Protein AF-A0A0F8ZCL3-F1 (afdb_monomer_lite)

Structure (mmCIF, N/CA/C/O backbone):
data_AF-A0A0F8ZCL3-F1
#
_entry.id   AF-A0A0F8ZCL3-F1
#
loop_
_atom_site.group_PDB
_atom_site.id
_atom_site.type_symbol
_atom_site.label_atom_id
_atom_site.label_alt_id
_atom_site.label_comp_id
_atom_site.label_asym_id
_atom_site.label_entity_id
_atom_site.label_seq_id
_atom_site.pdbx_PDB_ins_code
_atom_site.Cartn_x
_atom_site.Cartn_y
_atom_site.Cartn_z
_atom_site.occupancy
_atom_site.B_iso_or_equiv
_atom_site.auth_seq_id
_atom_site.auth_comp_id
_atom_site.auth_asym_id
_atom_site.auth_atom_id
_atom_site.pdbx_PDB_model_num
ATOM 1 N N . ARG A 1 1 ? 18.061 -8.977 -15.498 1.00 52.09 1 ARG A N 1
ATOM 2 C CA . ARG A 1 1 ? 16.759 -8.876 -16.203 1.00 52.09 1 ARG A CA 1
ATOM 3 C C . ARG A 1 1 ? 15.763 -9.755 -15.441 1.00 52.09 1 ARG A C 1
ATOM 5 O O . ARG A 1 1 ? 15.523 -10.868 -15.862 1.00 52.09 1 ARG A O 1
ATOM 12 N N . TRP A 1 2 ? 15.326 -9.289 -14.267 1.00 62.19 2 TRP A N 1
ATOM 13 C CA . TRP A 1 2 ? 14.546 -10.057 -13.274 1.00 62.19 2 TRP A CA 1
ATOM 14 C C . TRP A 1 2 ? 13.272 -9.313 -12.821 1.00 62.19 2 TRP A C 1
ATOM 16 O O . TRP A 1 2 ? 12.626 -9.665 -11.837 1.00 62.19 2 TRP A O 1
ATOM 26 N N . LEU A 1 3 ? 12.965 -8.194 -13.487 1.00 71.69 3 LEU A N 1
ATOM 27 C CA . LEU A 1 3 ? 11.933 -7.252 -13.063 1.00 71.69 3 LEU A CA 1
ATOM 28 C C . LEU A 1 3 ? 10.510 -7.824 -13.224 1.00 71.69 3 LEU A C 1
ATOM 30 O O . LEU A 1 3 ? 9.736 -7.692 -12.277 1.00 71.69 3 LEU A O 1
ATOM 34 N N . PRO A 1 4 ? 10.158 -8.503 -14.339 1.00 77.81 4 PRO A N 1
ATOM 35 C CA . PRO A 1 4 ? 8.855 -9.157 -14.464 1.00 77.81 4 PRO A CA 1
ATOM 36 C C . PRO A 1 4 ? 8.613 -10.229 -13.394 1.00 77.81 4 PRO A C 1
ATOM 38 O O . PRO A 1 4 ? 7.521 -10.304 -12.841 1.00 77.81 4 PRO A O 1
ATOM 41 N N . GLU A 1 5 ? 9.626 -11.030 -13.060 1.00 77.56 5 GLU A N 1
ATOM 42 C CA . GLU A 1 5 ? 9.518 -12.104 -12.070 1.00 77.56 5 GLU A CA 1
ATOM 43 C C . GLU A 1 5 ? 9.191 -11.552 -10.678 1.00 77.56 5 GLU A C 1
ATOM 45 O O . GLU A 1 5 ? 8.296 -12.057 -10.000 1.00 77.56 5 GLU A O 1
ATOM 50 N N . ILE A 1 6 ? 9.853 -10.464 -10.277 1.00 79.62 6 ILE A N 1
ATOM 51 C CA . ILE A 1 6 ? 9.552 -9.779 -9.011 1.00 79.62 6 ILE A CA 1
ATOM 52 C C . ILE A 1 6 ? 8.168 -9.161 -9.030 1.00 79.62 6 ILE A C 1
ATOM 54 O O . ILE A 1 6 ? 7.477 -9.208 -8.018 1.00 79.62 6 ILE A O 1
ATOM 58 N N . MET A 1 7 ? 7.759 -8.571 -10.153 1.00 84.44 7 MET A N 1
ATOM 59 C CA . MET A 1 7 ? 6.436 -7.965 -10.253 1.00 84.44 7 MET A CA 1
ATOM 60 C C . MET A 1 7 ? 5.319 -8.993 -10.086 1.00 84.44 7 MET A C 1
ATOM 62 O O . MET A 1 7 ? 4.282 -8.659 -9.525 1.00 84.44 7 MET A O 1
ATOM 66 N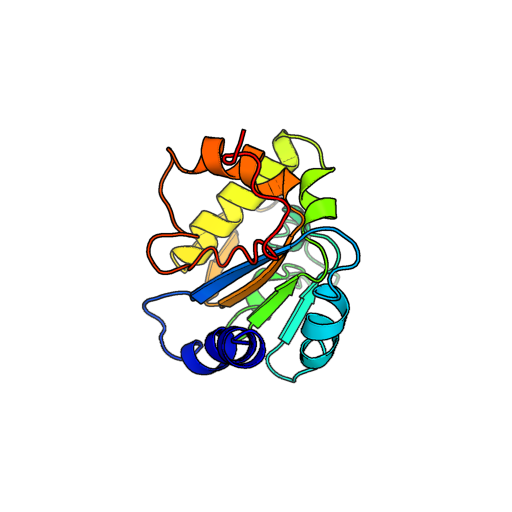 N . LEU A 1 8 ? 5.531 -10.234 -10.529 1.00 85.00 8 LEU A N 1
ATOM 67 C CA . LEU A 1 8 ? 4.546 -11.309 -10.414 1.00 85.00 8 LEU A CA 1
ATOM 68 C C . LEU A 1 8 ? 4.500 -11.942 -9.020 1.00 85.00 8 LEU A C 1
ATOM 70 O O . LEU A 1 8 ? 3.437 -12.393 -8.594 1.00 85.00 8 LEU A O 1
ATOM 74 N N . TYR A 1 9 ? 5.618 -11.972 -8.295 1.00 86.06 9 TYR A N 1
ATOM 75 C CA . TYR A 1 9 ? 5.704 -12.696 -7.026 1.00 86.06 9 TYR A CA 1
ATOM 76 C C . TYR A 1 9 ? 4.673 -12.237 -5.971 1.00 86.06 9 TYR A C 1
ATOM 78 O O . TYR A 1 9 ? 3.995 -13.111 -5.432 1.00 86.06 9 TYR A O 1
ATOM 86 N N . PRO A 1 10 ? 4.447 -10.926 -5.716 1.00 88.50 10 PRO A N 1
ATOM 87 C CA . PRO A 1 10 ? 3.387 -10.451 -4.826 1.00 88.50 10 PRO A CA 1
ATOM 88 C C . PRO A 1 10 ? 2.000 -10.978 -5.160 1.00 88.50 10 PRO A C 1
ATOM 90 O O . PRO A 1 10 ? 1.189 -11.112 -4.256 1.00 88.50 10 PRO A O 1
ATOM 93 N N . PHE A 1 11 ? 1.704 -11.259 -6.429 1.00 89.69 11 PHE A N 1
ATOM 94 C CA . PHE A 1 11 ? 0.406 -11.798 -6.826 1.00 89.69 11 PHE A CA 1
ATOM 95 C C . PHE A 1 11 ? 0.322 -13.297 -6.547 1.00 89.69 11 PHE A C 1
ATOM 97 O O . PHE A 1 11 ? -0.695 -13.772 -6.053 1.00 89.69 11 PHE A O 1
ATOM 104 N N . VAL A 1 12 ? 1.404 -14.032 -6.814 1.00 88.44 12 VAL A N 1
ATOM 105 C CA . VAL A 1 12 ? 1.479 -15.481 -6.572 1.00 88.44 12 VAL A CA 1
ATOM 106 C C . VAL A 1 12 ? 1.417 -15.802 -5.078 1.00 88.44 12 VAL A C 1
ATOM 108 O O . VAL A 1 12 ? 0.774 -16.771 -4.681 1.00 88.44 12 VAL A O 1
ATOM 111 N N . SER A 1 13 ? 2.053 -14.988 -4.235 1.00 86.56 13 SER A N 1
ATOM 112 C CA . SER A 1 13 ? 2.124 -15.229 -2.793 1.00 86.56 13 SER A CA 1
ATOM 113 C C . SER A 1 13 ? 0.930 -14.686 -1.997 1.00 86.56 13 SER A C 1
ATOM 115 O O . SER A 1 13 ? 0.946 -14.771 -0.771 1.00 86.56 13 SER A O 1
ATOM 117 N N . LEU A 1 14 ? -0.120 -14.146 -2.636 1.00 86.25 14 LEU A N 1
ATOM 118 C CA . LEU A 1 14 ? -1.302 -13.624 -1.922 1.00 86.25 14 LEU A CA 1
ATOM 119 C C . LEU A 1 14 ? -1.977 -14.672 -1.032 1.00 86.25 14 LEU A C 1
ATOM 121 O O . LEU A 1 14 ? -2.448 -14.356 0.062 1.00 86.25 14 LEU A O 1
ATOM 125 N N . ASP A 1 15 ? -1.991 -15.928 -1.475 1.00 80.62 15 ASP A N 1
ATOM 126 C CA . ASP A 1 15 ? -2.600 -17.027 -0.726 1.00 80.62 15 ASP A CA 1
ATOM 127 C C . ASP A 1 15 ? -1.715 -17.532 0.425 1.00 80.62 15 ASP A C 1
ATOM 129 O O . ASP A 1 15 ? -2.164 -18.304 1.278 1.00 80.62 15 ASP A O 1
ATOM 133 N N . TRP A 1 16 ? -0.461 -17.079 0.508 1.00 80.56 16 TRP A N 1
ATOM 134 C CA . TRP A 1 16 ? 0.491 -17.474 1.544 1.00 80.56 16 TRP A CA 1
ATOM 135 C C . TRP A 1 16 ? 0.316 -16.591 2.781 1.00 80.56 16 TRP A C 1
ATOM 137 O O . TRP A 1 16 ? 1.185 -15.810 3.158 1.00 80.56 16 TRP A O 1
ATOM 147 N N . LYS A 1 17 ? -0.834 -16.745 3.448 1.00 64.00 17 LYS A N 1
ATOM 148 C CA . LYS A 1 17 ? -1.320 -15.898 4.560 1.00 64.00 17 LYS A CA 1
ATOM 149 C C . LYS A 1 17 ? -0.358 -15.703 5.742 1.00 64.00 17 LYS A C 1
ATOM 151 O O . LYS A 1 17 ? -0.611 -14.848 6.585 1.00 64.00 17 LYS A O 1
ATOM 156 N N . ASN A 1 18 ? 0.715 -16.485 5.826 1.00 63.12 18 ASN A N 1
ATOM 157 C CA . ASN A 1 18 ? 1.682 -16.421 6.919 1.00 63.12 18 ASN A CA 1
ATOM 158 C C . ASN A 1 18 ? 2.839 -15.445 6.655 1.00 63.12 18 ASN A C 1
ATOM 160 O O . ASN A 1 18 ? 3.564 -15.124 7.594 1.00 63.12 18 ASN A O 1
ATOM 164 N N . ILE A 1 19 ? 3.044 -14.998 5.407 1.00 69.62 19 ILE A N 1
ATOM 165 C CA . ILE A 1 19 ? 4.187 -14.157 5.033 1.00 69.62 19 ILE A CA 1
ATOM 166 C C . ILE A 1 19 ? 3.753 -13.107 3.994 1.00 69.62 19 ILE A C 1
ATOM 168 O O . ILE A 1 19 ? 3.711 -13.410 2.799 1.00 69.62 19 ILE A O 1
ATOM 172 N N . PRO A 1 20 ? 3.458 -11.861 4.415 1.00 75.88 20 PRO A N 1
ATOM 173 C CA . PRO A 1 20 ? 3.227 -10.768 3.482 1.00 75.88 20 PRO A CA 1
ATOM 174 C C . PRO A 1 20 ? 4.480 -10.537 2.641 1.00 75.88 20 PRO A C 1
ATOM 176 O O . PRO A 1 20 ? 5.588 -10.403 3.162 1.00 75.88 20 PRO A O 1
ATOM 179 N N . THR A 1 21 ? 4.306 -10.472 1.328 1.00 82.12 21 THR A N 1
ATOM 180 C CA . THR A 1 21 ? 5.392 -10.202 0.391 1.00 82.12 21 THR A CA 1
ATOM 181 C C . THR A 1 21 ? 5.377 -8.738 -0.004 1.00 82.12 21 THR A C 1
ATOM 183 O O . THR A 1 21 ? 4.532 -8.294 -0.785 1.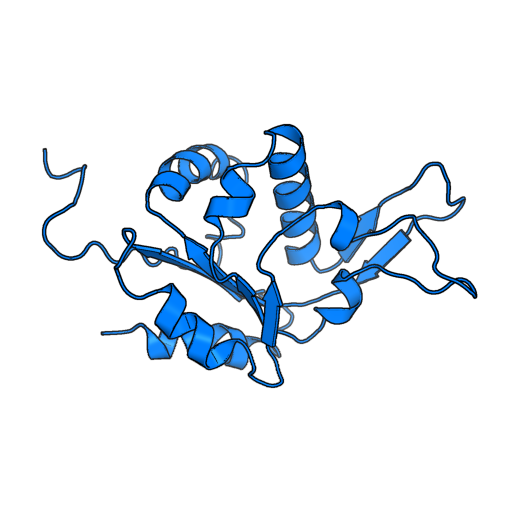00 82.12 21 THR A O 1
ATOM 186 N N . TRP A 1 22 ? 6.291 -7.969 0.574 1.00 83.44 22 TRP A N 1
ATOM 187 C CA . TRP A 1 22 ? 6.383 -6.532 0.356 1.00 83.44 22 TRP A CA 1
ATOM 188 C C . TRP A 1 22 ? 7.707 -6.210 -0.333 1.00 83.44 22 TRP A C 1
ATOM 190 O O . TRP A 1 22 ? 8.771 -6.352 0.268 1.00 83.44 22 TRP A O 1
ATOM 200 N N . TYR A 1 23 ? 7.637 -5.784 -1.594 1.00 79.25 23 TYR A N 1
ATOM 201 C CA . TYR A 1 23 ? 8.798 -5.437 -2.409 1.00 79.25 23 TYR A CA 1
ATOM 202 C C . TYR A 1 23 ? 8.859 -3.955 -2.732 1.00 79.25 23 TYR A C 1
ATOM 204 O O . TYR A 1 23 ? 7.847 -3.280 -2.931 1.00 79.25 23 TYR A O 1
ATOM 212 N N . ARG A 1 24 ? 10.091 -3.472 -2.865 1.00 79.19 24 ARG A N 1
ATOM 213 C CA . ARG A 1 24 ? 10.390 -2.119 -3.308 1.00 79.19 24 ARG A CA 1
ATOM 214 C C . ARG A 1 24 ? 11.431 -2.169 -4.417 1.00 79.19 24 ARG A C 1
ATOM 216 O O . ARG A 1 24 ? 12.512 -2.720 -4.236 1.00 79.19 24 ARG A O 1
ATOM 223 N N . ILE A 1 25 ? 11.091 -1.582 -5.554 1.00 79.25 25 ILE A N 1
ATOM 224 C CA . ILE A 1 25 ? 11.974 -1.405 -6.701 1.00 79.25 25 ILE A CA 1
ATOM 225 C C . ILE A 1 25 ? 12.632 -0.040 -6.546 1.00 79.25 25 ILE A C 1
ATOM 227 O O . ILE A 1 25 ? 11.987 0.998 -6.729 1.00 79.25 25 ILE A O 1
ATOM 231 N N . ILE A 1 26 ? 13.917 -0.044 -6.201 1.00 78.00 26 ILE A N 1
ATOM 232 C CA . ILE A 1 26 ? 14.706 1.177 -6.041 1.00 78.00 26 ILE A CA 1
ATOM 233 C C . ILE A 1 26 ? 15.561 1.360 -7.284 1.00 78.00 26 ILE A C 1
ATOM 235 O O . ILE A 1 26 ? 16.386 0.509 -7.617 1.00 78.00 26 ILE A O 1
ATOM 239 N N . ALA A 1 27 ? 15.355 2.482 -7.964 1.00 76.19 27 ALA A N 1
ATOM 240 C CA . ALA A 1 27 ? 16.170 2.882 -9.102 1.00 76.19 27 ALA A CA 1
ATOM 241 C C . ALA A 1 27 ? 16.133 4.410 -9.270 1.00 76.19 27 ALA A C 1
ATOM 243 O O . ALA A 1 27 ? 15.142 5.040 -8.868 1.00 76.19 27 ALA A O 1
ATOM 244 N N . PRO A 1 28 ? 17.155 5.031 -9.890 1.00 77.81 28 PRO A N 1
ATOM 245 C CA . PRO A 1 28 ? 17.154 6.463 -10.188 1.00 77.81 28 PRO A CA 1
ATOM 246 C C . PRO A 1 28 ? 15.877 6.926 -10.919 1.00 77.81 28 PRO A C 1
ATOM 248 O O . PRO A 1 28 ? 15.194 6.118 -11.569 1.00 77.81 28 PRO A O 1
ATOM 251 N N . PRO A 1 29 ? 15.487 8.209 -10.817 1.00 74.25 29 PRO A N 1
ATOM 252 C CA . PRO A 1 29 ? 14.457 8.785 -11.683 1.00 74.25 29 PRO A CA 1
ATOM 253 C C . PRO A 1 29 ? 14.751 8.506 -13.167 1.00 74.25 29 PRO A C 1
ATOM 255 O O . PRO A 1 29 ? 15.906 8.404 -13.564 1.00 74.25 29 PRO A O 1
ATOM 258 N N . GLY A 1 30 ? 13.715 8.328 -13.990 1.00 74.50 30 GLY A N 1
ATOM 259 C CA . GLY A 1 30 ? 13.884 8.033 -15.423 1.00 74.50 30 GLY A CA 1
ATOM 260 C C . GLY A 1 30 ? 14.230 6.577 -15.778 1.00 74.50 30 GLY A C 1
ATOM 261 O O . GLY A 1 30 ? 14.212 6.225 -16.949 1.00 74.50 30 GLY A O 1
ATOM 262 N N . SER A 1 31 ? 14.440 5.692 -14.797 1.00 78.19 31 SER A N 1
ATOM 263 C CA . SER A 1 31 ? 14.705 4.249 -15.006 1.00 78.19 31 SER A CA 1
ATOM 264 C C . SER A 1 31 ? 13.520 3.422 -15.538 1.00 78.19 31 SER A C 1
ATOM 266 O O . SER A 1 31 ? 13.633 2.210 -15.705 1.00 78.19 31 SER A O 1
ATOM 268 N N . GLY A 1 32 ? 12.356 4.036 -15.766 1.00 79.19 32 GLY A N 1
ATOM 269 C CA . GLY A 1 32 ? 11.167 3.344 -16.277 1.00 79.19 32 GLY A CA 1
ATOM 270 C C . GLY A 1 32 ? 10.443 2.448 -15.262 1.00 79.19 32 GLY A C 1
ATOM 271 O O . GLY A 1 32 ? 9.510 1.749 -15.648 1.00 79.19 32 GLY A O 1
ATOM 272 N N . LYS A 1 33 ? 10.810 2.468 -13.972 1.00 80.88 33 LYS A N 1
ATOM 273 C CA . LYS A 1 33 ? 10.139 1.687 -12.910 1.00 80.88 33 LYS A CA 1
ATOM 274 C C . LYS A 1 33 ? 8.625 1.931 -12.841 1.00 80.88 33 LYS A C 1
ATOM 276 O O . LYS A 1 33 ? 7.851 0.980 -12.794 1.00 80.88 33 LYS A O 1
ATOM 281 N N . THR A 1 34 ? 8.203 3.190 -12.947 1.00 81.75 34 THR A N 1
ATOM 282 C CA . THR A 1 34 ? 6.787 3.581 -12.963 1.00 81.75 34 THR A CA 1
ATOM 283 C C . THR A 1 34 ? 6.069 3.026 -14.190 1.00 81.75 34 THR A C 1
ATOM 285 O O . THR A 1 34 ? 4.966 2.515 -14.056 1.00 81.75 34 THR A O 1
ATOM 288 N N . ALA A 1 35 ? 6.724 3.033 -15.358 1.00 84.06 35 ALA A N 1
ATOM 289 C CA . ALA A 1 35 ? 6.171 2.469 -16.591 1.00 84.06 35 ALA A CA 1
ATOM 290 C C . ALA A 1 35 ? 5.998 0.943 -16.522 1.00 84.06 35 ALA A C 1
ATOM 292 O O . ALA A 1 35 ? 5.116 0.394 -17.171 1.00 84.06 35 ALA A O 1
ATOM 293 N N . HIS A 1 36 ? 6.822 0.247 -15.734 1.00 83.88 36 HIS A N 1
ATOM 294 C CA . HIS A 1 36 ? 6.632 -1.180 -15.486 1.00 83.88 36 HIS A CA 1
ATOM 295 C C . HIS A 1 36 ? 5.478 -1.412 -14.511 1.00 83.88 36 HIS A C 1
ATOM 297 O O . HIS A 1 36 ? 4.579 -2.189 -14.813 1.00 83.88 36 HIS A O 1
ATOM 303 N N . LEU A 1 37 ? 5.445 -0.709 -13.374 1.00 86.38 37 LEU A N 1
ATOM 304 C CA . LEU A 1 37 ? 4.350 -0.860 -12.411 1.00 86.38 37 LEU A CA 1
ATOM 305 C C . LEU A 1 37 ? 2.989 -0.449 -12.984 1.00 86.38 37 LEU A C 1
ATOM 307 O O . LEU A 1 37 ? 1.988 -1.079 -12.656 1.00 86.38 37 LEU A O 1
ATOM 311 N N . SER A 1 38 ? 2.936 0.521 -13.900 1.00 87.62 38 SER A N 1
ATOM 312 C CA . SER A 1 38 ? 1.689 0.884 -14.580 1.00 87.62 38 SER A CA 1
ATOM 313 C C . SER A 1 38 ? 1.100 -0.263 -15.405 1.00 87.62 38 SER A C 1
ATOM 315 O O . SER A 1 38 ? -0.109 -0.304 -15.585 1.00 87.62 38 SER A O 1
ATOM 317 N N . LEU A 1 39 ? 1.909 -1.233 -15.858 1.00 88.12 39 LEU A N 1
ATOM 318 C CA . LEU A 1 39 ? 1.404 -2.412 -16.581 1.00 88.12 39 LEU A CA 1
ATOM 319 C C . LEU A 1 39 ? 0.549 -3.327 -15.699 1.00 88.12 39 LEU A C 1
ATOM 321 O O . LEU A 1 39 ? -0.277 -4.074 -16.214 1.00 88.12 39 LEU A O 1
ATOM 325 N N . ILE A 1 40 ? 0.767 -3.290 -14.384 1.00 89.00 40 ILE A N 1
ATOM 326 C CA . ILE A 1 40 ? 0.049 -4.116 -13.407 1.00 89.00 40 ILE A CA 1
ATOM 327 C C . ILE A 1 40 ? -0.899 -3.294 -12.533 1.00 89.00 40 ILE A C 1
ATOM 329 O O . ILE A 1 40 ? -1.605 -3.874 -11.715 1.00 89.00 40 ILE A O 1
ATOM 333 N N . ALA A 1 41 ? -0.945 -1.970 -12.694 1.00 88.00 41 ALA A N 1
ATOM 334 C CA . ALA A 1 41 ? -1.758 -1.081 -11.865 1.00 88.00 41 ALA A CA 1
ATOM 335 C C . ALA A 1 41 ? -3.265 -1.381 -11.966 1.00 88.00 41 ALA A C 1
ATOM 337 O O . ALA A 1 41 ? -3.961 -1.343 -10.953 1.00 88.00 41 ALA A O 1
ATOM 338 N N . ASP A 1 42 ? -3.739 -1.753 -13.158 1.00 87.25 42 ASP A N 1
ATOM 339 C CA . ASP A 1 42 ? -5.154 -2.055 -13.430 1.00 87.25 42 ASP A CA 1
ATOM 340 C C . ASP A 1 42 ? -5.475 -3.558 -13.409 1.00 87.25 42 ASP A C 1
ATOM 342 O O . ASP A 1 42 ? -6.562 -3.991 -13.800 1.00 87.25 42 ASP A O 1
ATOM 346 N N . PHE A 1 43 ? -4.533 -4.394 -12.966 1.00 92.12 43 PHE A N 1
ATOM 347 C CA . PHE A 1 43 ? -4.792 -5.821 -12.818 1.00 92.12 43 PHE A CA 1
ATOM 348 C C . PHE A 1 43 ? -5.857 -6.062 -11.736 1.00 92.12 43 PHE A C 1
ATOM 350 O O . PHE A 1 43 ? -5.913 -5.352 -10.737 1.00 92.12 43 PHE A O 1
ATOM 357 N N . TYR A 1 44 ? -6.711 -7.078 -11.894 1.00 90.31 44 TYR A N 1
ATOM 358 C CA . TYR A 1 44 ? -7.893 -7.254 -11.030 1.00 90.31 44 TYR A CA 1
ATOM 359 C C . TYR A 1 44 ? -7.567 -7.499 -9.541 1.00 90.31 44 TYR A C 1
ATOM 361 O O . TYR A 1 44 ? -8.413 -7.267 -8.675 1.00 90.31 44 TYR A O 1
ATOM 369 N N . LEU A 1 45 ? -6.346 -7.958 -9.239 1.00 93.06 45 LEU A N 1
ATOM 370 C CA . LEU A 1 45 ? -5.830 -8.115 -7.873 1.00 93.06 45 LEU A CA 1
ATOM 371 C C . LEU A 1 45 ? -5.062 -6.893 -7.369 1.00 93.06 45 LEU A C 1
ATOM 373 O O . LEU A 1 45 ? -4.647 -6.882 -6.213 1.00 93.06 45 LEU A O 1
ATOM 377 N N . SER A 1 46 ? -4.862 -5.881 -8.202 1.00 93.00 46 SER A N 1
ATOM 378 C CA . SER A 1 46 ? -4.162 -4.664 -7.827 1.00 93.00 46 SER A CA 1
ATOM 379 C C . SER A 1 46 ? -5.089 -3.691 -7.113 1.00 93.00 46 SER A C 1
ATOM 381 O O . SER A 1 46 ? -6.291 -3.584 -7.374 1.00 93.00 46 SER A O 1
ATOM 383 N N . TYR A 1 47 ? -4.498 -2.968 -6.177 1.00 91.75 47 TYR A N 1
ATOM 384 C CA . TYR A 1 47 ? -5.056 -1.768 -5.594 1.00 91.75 47 TYR A CA 1
ATOM 385 C C . TYR A 1 47 ? -3.988 -0.688 -5.704 1.00 91.75 47 TYR A C 1
ATOM 387 O O . TYR A 1 47 ? -2.983 -0.736 -4.996 1.00 91.75 47 TYR A O 1
ATOM 395 N N . THR A 1 48 ? -4.176 0.250 -6.624 1.00 88.81 48 THR A N 1
ATOM 396 C CA . THR A 1 48 ? -3.169 1.272 -6.922 1.00 88.81 48 THR A CA 1
ATOM 397 C C . THR A 1 48 ? -3.416 2.516 -6.080 1.00 88.81 48 THR A C 1
ATOM 399 O O . THR A 1 48 ? -4.550 2.982 -5.968 1.00 88.81 48 THR A O 1
ATOM 402 N N . LEU A 1 49 ? -2.353 3.039 -5.470 1.00 82.44 49 LEU A N 1
ATOM 403 C CA . LEU A 1 49 ? -2.371 4.299 -4.734 1.00 82.44 49 LEU A CA 1
ATOM 404 C C . LEU A 1 49 ? -1.211 5.184 -5.178 1.00 82.44 49 LEU A C 1
ATOM 406 O O . LEU A 1 49 ? -0.056 4.757 -5.157 1.00 82.44 49 LEU A O 1
ATOM 410 N N . ASP A 1 50 ? -1.536 6.437 -5.485 1.00 70.00 50 ASP A N 1
ATOM 411 C CA . ASP A 1 50 ? -0.548 7.477 -5.784 1.00 70.00 50 ASP A CA 1
ATOM 412 C C . ASP A 1 50 ? -0.070 8.186 -4.510 1.00 70.00 50 ASP A C 1
ATOM 414 O O . ASP A 1 50 ? 1.099 8.538 -4.390 1.00 70.00 50 ASP A O 1
ATOM 418 N N . GLU A 1 51 ? -0.953 8.351 -3.516 1.00 68.00 51 GLU A N 1
ATOM 419 C CA . GLU A 1 51 ? -0.621 8.987 -2.241 1.00 68.00 51 GLU A CA 1
ATOM 420 C C . GLU A 1 51 ? -1.031 8.119 -1.044 1.00 68.00 51 GLU A C 1
ATOM 422 O O . GLU A 1 51 ? -2.155 7.616 -0.941 1.00 68.00 51 GLU A O 1
ATOM 427 N N . PHE A 1 52 ? -0.106 7.977 -0.092 1.00 68.88 52 PHE A N 1
ATOM 428 C CA . PHE A 1 52 ? -0.327 7.273 1.166 1.00 68.88 52 PHE A CA 1
ATOM 429 C C . PHE A 1 52 ? -0.598 8.268 2.279 1.00 68.88 52 PHE A C 1
ATOM 431 O O . PHE A 1 52 ? 0.304 8.988 2.692 1.00 68.88 52 PHE A O 1
ATOM 438 N N . THR A 1 53 ? -1.809 8.263 2.841 1.00 68.56 53 THR A N 1
ATOM 439 C CA . THR A 1 53 ? -2.064 8.982 4.096 1.00 68.56 53 THR A CA 1
ATOM 440 C C . THR A 1 53 ? -2.573 8.028 5.180 1.00 68.56 53 THR A C 1
ATOM 442 O O . THR A 1 53 ? -3.400 7.152 4.898 1.00 68.56 53 THR A O 1
ATOM 445 N N . PRO A 1 54 ? -2.152 8.190 6.452 1.00 65.88 54 PRO A N 1
ATOM 446 C CA . PRO A 1 54 ? -2.615 7.333 7.548 1.00 65.88 54 PRO A CA 1
ATOM 447 C C . PRO A 1 54 ? -4.135 7.362 7.747 1.00 65.88 54 PRO A C 1
ATOM 449 O O . PRO A 1 54 ? -4.709 6.420 8.293 1.00 65.88 54 PRO A O 1
ATOM 452 N N . LYS A 1 55 ? -4.777 8.473 7.364 1.00 67.44 55 LYS A N 1
ATOM 453 C CA . LYS A 1 55 ? -6.216 8.701 7.534 1.00 67.44 55 LYS A CA 1
ATOM 454 C C . LYS A 1 55 ? -7.048 7.962 6.486 1.00 67.44 55 LYS A C 1
ATOM 456 O O . LYS A 1 55 ? -8.182 7.610 6.790 1.00 67.44 55 LYS A O 1
ATOM 461 N N . SER A 1 56 ? -6.484 7.693 5.306 1.00 68.94 56 SER A N 1
ATOM 462 C CA . SER A 1 56 ? -7.147 6.901 4.263 1.00 68.94 56 SER A CA 1
ATOM 463 C C . SER A 1 56 ? -7.293 5.436 4.682 1.00 68.94 56 SER A C 1
ATOM 465 O O . SER A 1 56 ? -8.336 4.826 4.479 1.00 68.94 56 SER A O 1
ATOM 467 N N . PHE A 1 57 ? -6.269 4.881 5.332 1.00 71.38 57 PHE A N 1
ATOM 468 C CA . PHE A 1 57 ? -6.226 3.467 5.704 1.00 71.38 57 PHE A CA 1
ATOM 469 C C . PHE A 1 57 ? -7.205 3.070 6.798 1.00 71.38 57 PHE A C 1
ATOM 471 O O . PHE A 1 57 ? -7.898 2.067 6.656 1.00 71.38 57 PHE A O 1
ATOM 478 N N . ILE A 1 58 ? -7.231 3.828 7.894 1.00 70.81 58 ILE A N 1
ATOM 479 C CA . ILE A 1 58 ? -8.217 3.651 8.956 1.00 70.81 58 ILE A CA 1
ATOM 480 C C . ILE A 1 58 ? -8.806 5.010 9.266 1.00 70.81 58 ILE A C 1
ATOM 482 O O . ILE A 1 58 ? -8.119 5.906 9.774 1.00 70.81 58 ILE A O 1
ATOM 486 N N . SER A 1 59 ? -10.098 5.115 8.995 1.00 71.25 59 SER A N 1
ATOM 487 C CA . SER A 1 59 ? -10.873 6.321 9.180 1.00 71.25 59 SER A CA 1
ATOM 488 C C . SER A 1 59 ? -11.766 6.210 10.411 1.00 71.25 59 SER A C 1
ATOM 490 O O . SER A 1 59 ? -12.475 5.229 10.612 1.00 71.25 59 SER A O 1
ATOM 492 N N . GLY A 1 60 ? -11.756 7.259 11.232 1.00 66.00 60 GLY A N 1
ATOM 493 C CA . GLY A 1 60 ? -12.769 7.465 12.269 1.00 66.00 60 GLY A CA 1
ATOM 494 C C . GLY A 1 60 ? -14.038 8.134 11.728 1.00 66.00 60 GLY A C 1
ATOM 495 O O . GLY A 1 60 ? -14.962 8.405 12.489 1.00 66.00 60 GLY A O 1
ATOM 496 N N . PHE A 1 61 ? -14.070 8.459 10.433 1.00 71.56 61 PHE A N 1
ATOM 497 C CA . PHE A 1 61 ? -15.214 9.073 9.777 1.00 71.56 61 PHE A CA 1
ATOM 498 C C . PHE A 1 61 ? -16.163 7.993 9.257 1.00 71.56 61 PHE A C 1
ATOM 500 O O . PHE A 1 61 ? -15.750 7.070 8.551 1.00 71.56 61 PHE A O 1
ATOM 507 N N . ARG A 1 62 ? -17.446 8.131 9.593 1.00 75.12 62 ARG A N 1
ATOM 508 C CA . ARG A 1 62 ? -18.520 7.290 9.067 1.00 75.12 62 ARG A CA 1
ATOM 509 C C . ARG A 1 62 ? -19.242 8.056 7.968 1.00 75.12 62 ARG A C 1
ATOM 511 O O . ARG A 1 62 ? -19.710 9.168 8.205 1.00 75.12 62 ARG A O 1
ATOM 518 N N . GLY A 1 63 ? -19.305 7.464 6.779 1.00 72.25 63 GLY A N 1
ATOM 519 C CA . GLY A 1 63 ? -20.056 8.024 5.661 1.00 72.25 63 GLY A CA 1
ATOM 520 C C . GLY A 1 63 ? -21.567 8.043 5.934 1.00 72.25 63 GLY A C 1
ATOM 521 O O . GLY A 1 63 ? -22.029 7.505 6.949 1.00 72.25 63 GLY A O 1
ATOM 522 N N . PRO A 1 64 ? -22.363 8.633 5.027 1.00 64.25 64 PRO A N 1
ATOM 523 C CA . PRO A 1 64 ? -23.821 8.585 5.105 1.00 64.25 64 PRO A CA 1
ATOM 524 C C . PRO A 1 64 ? -24.312 7.142 5.309 1.00 64.25 64 PRO A C 1
ATOM 526 O O . PRO A 1 64 ? -23.917 6.235 4.580 1.00 64.25 64 PRO A O 1
ATOM 529 N N . GLY A 1 65 ? -25.131 6.910 6.339 1.00 71.00 65 GLY A N 1
ATOM 530 C CA . GLY A 1 65 ? -25.613 5.567 6.692 1.00 71.00 65 GLY A CA 1
ATOM 531 C C . GLY A 1 65 ? -24.653 4.715 7.534 1.00 71.00 65 GLY A C 1
ATOM 532 O O . GLY A 1 65 ? -24.896 3.524 7.694 1.00 71.00 65 GLY A O 1
ATOM 533 N N . GLY A 1 66 ? -23.580 5.290 8.088 1.00 70.31 66 GLY A N 1
ATOM 534 C CA . GLY A 1 66 ? -22.686 4.581 9.012 1.00 70.31 66 GLY A CA 1
ATOM 535 C C . GLY A 1 66 ? -21.602 3.737 8.336 1.00 70.31 66 GLY A C 1
ATOM 536 O O . GLY A 1 66 ? -20.939 2.956 9.016 1.00 70.31 66 GLY A O 1
ATOM 537 N N . GLN A 1 67 ? -21.406 3.885 7.020 1.00 68.25 67 GLN A N 1
ATOM 538 C CA . GLN A 1 67 ? -20.416 3.107 6.272 1.00 68.25 67 GLN A CA 1
ATOM 539 C C . GLN A 1 67 ? -18.979 3.443 6.689 1.00 68.25 67 GLN A C 1
ATOM 541 O O . GLN A 1 67 ? -18.631 4.602 6.938 1.00 68.25 67 GLN A O 1
ATOM 546 N N . ASP A 1 68 ? -18.145 2.406 6.758 1.00 71.69 68 ASP A N 1
ATOM 547 C CA . ASP A 1 68 ? -16.711 2.533 6.984 1.00 71.69 68 ASP A CA 1
ATOM 548 C C . ASP A 1 68 ? -16.000 2.955 5.698 1.00 71.69 68 ASP A C 1
ATOM 550 O O . ASP A 1 68 ? -16.037 2.236 4.704 1.00 71.69 68 ASP A O 1
ATOM 554 N N . MET A 1 69 ? -15.347 4.116 5.731 1.00 76.06 69 MET A N 1
ATOM 555 C CA . MET A 1 69 ? -14.611 4.666 4.589 1.00 76.06 69 MET A CA 1
ATOM 556 C C . MET A 1 69 ? -13.120 4.293 4.607 1.00 76.06 69 MET A C 1
ATOM 558 O O . MET A 1 69 ? -12.335 4.858 3.850 1.00 76.06 69 MET A O 1
ATOM 562 N N . SER A 1 70 ? -12.708 3.383 5.491 1.00 80.12 70 SER A N 1
ATOM 563 C CA . SER A 1 70 ? -11.334 2.887 5.570 1.00 80.12 70 SER A CA 1
ATOM 564 C C . SER A 1 70 ? -10.946 2.141 4.288 1.00 80.12 70 SER A C 1
ATOM 566 O O . SER A 1 70 ? -11.709 1.318 3.777 1.00 80.12 70 SER A O 1
ATOM 568 N N . THR A 1 71 ? -9.741 2.384 3.770 1.00 80.31 71 THR A N 1
ATOM 569 C CA . THR A 1 71 ? -9.222 1.642 2.609 1.00 80.31 71 THR A CA 1
ATOM 570 C C . THR A 1 71 ? -8.639 0.284 2.993 1.00 80.31 71 THR A C 1
ATOM 572 O O . THR A 1 71 ? -8.579 -0.604 2.148 1.00 80.31 71 THR A O 1
ATOM 575 N N . LEU A 1 72 ? -8.270 0.063 4.264 1.00 83.25 72 LEU A N 1
ATOM 576 C CA . LEU A 1 72 ? -7.638 -1.191 4.695 1.00 83.25 72 LEU A CA 1
ATOM 577 C C . LEU A 1 72 ? -8.479 -2.453 4.386 1.00 83.25 72 LEU A C 1
ATOM 579 O O . LEU A 1 72 ? -7.906 -3.415 3.877 1.00 83.25 72 LEU A O 1
ATOM 583 N N . PRO A 1 73 ? -9.812 -2.485 4.598 1.00 82.62 73 PRO A N 1
ATOM 584 C CA . PRO A 1 73 ? -10.636 -3.628 4.194 1.00 82.62 73 PRO A CA 1
ATOM 585 C C . PRO A 1 73 ? -10.602 -3.917 2.689 1.00 82.62 73 PRO A C 1
ATOM 587 O O . PRO A 1 73 ? -10.713 -5.070 2.286 1.00 82.62 73 PRO A O 1
ATOM 590 N N . GLN A 1 74 ? -10.424 -2.885 1.858 1.00 85.19 74 GLN A N 1
ATOM 591 C CA . GLN A 1 74 ? -10.395 -3.010 0.397 1.00 85.19 74 GLN A CA 1
ATOM 592 C C . GLN A 1 74 ? -9.080 -3.607 -0.115 1.00 85.19 74 GLN A C 1
ATOM 594 O O . GLN A 1 74 ? -9.038 -4.131 -1.228 1.00 85.19 74 GLN A O 1
ATOM 599 N N . LEU A 1 75 ? -8.020 -3.536 0.696 1.00 87.62 75 LEU A N 1
ATOM 600 C CA . LEU A 1 75 ? -6.715 -4.120 0.399 1.00 87.62 75 LEU A CA 1
ATOM 601 C C . LEU A 1 75 ? -6.665 -5.622 0.677 1.00 87.62 75 LEU A C 1
ATOM 603 O O . LEU A 1 75 ? -5.783 -6.300 0.164 1.00 87.62 75 LEU A O 1
ATOM 607 N N . ASN A 1 76 ? -7.585 -6.157 1.481 1.00 88.19 76 ASN A N 1
ATOM 608 C CA . ASN A 1 76 ? -7.546 -7.561 1.863 1.00 88.19 76 ASN A CA 1
ATOM 609 C C . ASN A 1 76 ? -7.636 -8.485 0.633 1.00 88.19 76 ASN A C 1
ATOM 611 O O . ASN A 1 76 ? -8.597 -8.417 -0.131 1.00 88.19 76 ASN A O 1
ATOM 615 N N . GLY A 1 77 ? -6.643 -9.363 0.468 1.00 87.88 77 GLY A N 1
ATOM 616 C CA . GLY A 1 77 ? -6.523 -10.264 -0.682 1.00 87.88 77 GLY A CA 1
ATOM 617 C C . GLY A 1 77 ? -6.038 -9.590 -1.970 1.00 87.88 77 GLY A C 1
ATOM 618 O O . GLY A 1 77 ? -6.229 -10.151 -3.046 1.00 87.88 77 GLY A O 1
ATOM 619 N N . LYS A 1 78 ? -5.441 -8.395 -1.881 1.00 92.06 78 LYS A N 1
ATOM 620 C CA . LYS A 1 78 ? -4.924 -7.635 -3.027 1.00 92.06 78 LYS A CA 1
ATOM 621 C C . LYS A 1 78 ? -3.430 -7.345 -2.916 1.00 92.06 78 LYS A C 1
ATOM 623 O O . LYS A 1 78 ? -2.830 -7.440 -1.844 1.00 92.06 78 LYS A O 1
ATOM 628 N N . VAL A 1 79 ? -2.837 -6.955 -4.041 1.00 91.56 79 VAL A N 1
ATOM 629 C CA . VAL A 1 79 ? -1.507 -6.349 -4.101 1.00 91.56 79 VAL A CA 1
ATOM 630 C C . VAL A 1 79 ? -1.664 -4.839 -4.157 1.00 91.56 79 VAL A C 1
ATOM 632 O O . VAL A 1 79 ? -2.252 -4.286 -5.081 1.00 91.56 79 VAL A O 1
ATOM 635 N N . LEU A 1 80 ? -1.117 -4.166 -3.161 1.00 90.69 80 LEU A N 1
ATOM 636 C CA . LEU A 1 80 ? -1.009 -2.723 -3.129 1.00 90.69 80 LEU A CA 1
ATOM 637 C C . LEU A 1 80 ? 0.144 -2.274 -4.030 1.00 90.69 80 LEU A C 1
ATOM 639 O O . LEU A 1 80 ? 1.303 -2.591 -3.759 1.00 90.69 80 LEU A O 1
ATOM 643 N N . VAL A 1 81 ? -0.181 -1.540 -5.091 1.00 91.19 81 VAL A N 1
ATOM 644 C CA . VAL A 1 81 ? 0.785 -1.022 -6.065 1.00 91.19 81 VAL A CA 1
ATOM 645 C C . VAL A 1 81 ? 1.015 0.462 -5.794 1.00 91.19 81 VAL A C 1
ATOM 647 O O . VAL A 1 81 ? 0.077 1.258 -5.832 1.00 91.19 81 VAL A O 1
ATOM 650 N N . ILE A 1 82 ? 2.266 0.833 -5.523 1.00 88.31 82 ILE A N 1
ATOM 651 C CA . ILE A 1 82 ? 2.688 2.221 -5.292 1.00 88.31 82 ILE A CA 1
ATOM 652 C C . ILE A 1 82 ? 3.577 2.649 -6.456 1.00 88.31 82 ILE A C 1
ATOM 654 O O . ILE A 1 82 ? 4.711 2.183 -6.588 1.00 88.31 82 ILE A O 1
ATOM 658 N N . LEU A 1 83 ? 3.060 3.525 -7.314 1.00 86.38 83 LEU A N 1
ATOM 659 C CA . LEU A 1 83 ? 3.769 3.978 -8.515 1.00 86.38 83 LEU A CA 1
ATOM 660 C C . LEU A 1 83 ? 4.929 4.929 -8.202 1.00 86.38 83 LEU A C 1
ATOM 662 O O . LEU A 1 83 ? 5.914 4.955 -8.948 1.00 86.38 83 LEU A O 1
ATOM 666 N N . ASP A 1 84 ? 4.814 5.678 -7.104 1.00 80.69 84 ASP A N 1
ATOM 667 C CA . ASP A 1 84 ? 5.875 6.525 -6.575 1.00 80.69 84 ASP A CA 1
ATOM 668 C C . ASP A 1 84 ? 5.759 6.700 -5.052 1.00 80.69 84 ASP A C 1
ATOM 670 O O . ASP A 1 84 ? 4.883 7.387 -4.534 1.00 80.69 84 ASP A O 1
ATOM 674 N N . GLU A 1 85 ? 6.671 6.085 -4.305 1.00 76.94 85 GLU A N 1
ATOM 675 C CA . GLU A 1 85 ? 6.734 6.224 -2.848 1.00 76.94 85 GLU A CA 1
ATOM 676 C C . GLU A 1 85 ? 7.438 7.520 -2.402 1.00 76.94 85 GLU A C 1
ATOM 678 O O . GLU A 1 85 ? 7.385 7.894 -1.228 1.00 76.94 85 GLU A O 1
ATOM 683 N N . SER A 1 86 ? 8.076 8.246 -3.324 1.00 73.62 86 SER A N 1
ATOM 684 C CA . SER A 1 86 ? 8.772 9.505 -3.023 1.00 73.62 86 SER A CA 1
ATOM 685 C C . SER A 1 86 ? 7.799 10.555 -2.479 1.00 73.62 86 SER A C 1
ATOM 687 O O . SER A 1 86 ? 8.140 11.275 -1.546 1.00 73.62 86 SER A O 1
ATOM 689 N N . ILE A 1 87 ? 6.549 10.549 -2.952 1.00 75.81 87 ILE A N 1
ATOM 690 C CA . ILE A 1 87 ? 5.468 11.424 -2.470 1.00 75.81 87 ILE A CA 1
ATOM 691 C C . ILE A 1 87 ? 5.205 11.200 -0.972 1.00 75.81 87 ILE A C 1
ATOM 693 O O . ILE A 1 87 ? 5.070 12.151 -0.204 1.00 75.81 87 ILE A O 1
ATOM 697 N N . MET A 1 88 ? 5.216 9.944 -0.509 1.00 75.44 88 MET A N 1
ATOM 698 C CA . MET A 1 88 ? 5.112 9.641 0.924 1.00 75.44 88 MET A CA 1
ATOM 699 C C . MET A 1 88 ? 6.317 10.196 1.696 1.00 75.44 88 MET A C 1
ATOM 701 O O . MET A 1 88 ? 6.170 10.646 2.832 1.00 75.44 88 MET A O 1
ATOM 705 N N . MET A 1 89 ? 7.513 10.196 1.101 1.00 72.62 89 MET A N 1
ATOM 706 C CA . MET A 1 89 ? 8.696 10.783 1.736 1.00 72.62 89 MET A CA 1
ATOM 707 C C . MET A 1 89 ? 8.639 12.304 1.838 1.00 72.62 89 MET A C 1
ATOM 709 O O . MET A 1 89 ? 9.284 12.852 2.725 1.00 72.62 89 MET A O 1
ATOM 713 N N . GLU A 1 90 ? 7.874 12.991 0.998 1.00 77.06 90 GLU A N 1
ATOM 714 C CA . GLU A 1 90 ? 7.733 14.452 1.041 1.00 77.06 90 GLU A CA 1
ATOM 715 C C . GLU A 1 90 ? 6.797 14.934 2.162 1.00 77.06 90 GLU A C 1
ATOM 717 O O . GLU A 1 90 ? 6.835 16.102 2.554 1.00 77.06 90 GLU A O 1
ATOM 722 N N . GLN A 1 91 ? 5.995 14.034 2.740 1.00 77.62 91 GLN A N 1
ATOM 723 C CA . GLN A 1 91 ? 5.080 14.353 3.839 1.00 77.62 91 GLN A CA 1
ATOM 724 C C . GLN A 1 91 ? 5.812 14.792 5.119 1.00 77.62 91 GLN A C 1
ATOM 726 O O . GLN A 1 91 ? 7.026 14.660 5.270 1.00 77.62 91 GLN A O 1
ATOM 731 N N . ARG A 1 92 ? 5.081 15.308 6.113 1.00 82.06 92 ARG A N 1
ATOM 732 C CA . ARG A 1 92 ? 5.684 15.658 7.410 1.00 82.06 92 ARG A CA 1
ATOM 733 C C . ARG A 1 92 ? 6.213 14.401 8.108 1.00 82.06 92 ARG A C 1
ATOM 735 O O . ARG A 1 92 ? 5.645 13.320 7.979 1.00 82.06 92 ARG A O 1
ATOM 742 N N . GLN A 1 93 ? 7.283 14.543 8.895 1.00 80.38 93 GLN A N 1
ATOM 743 C CA . GLN A 1 93 ? 7.905 13.422 9.621 1.00 80.38 93 GLN A CA 1
ATOM 744 C C . GLN A 1 93 ? 6.898 12.631 10.472 1.00 80.38 93 GLN A C 1
ATOM 746 O O . GLN A 1 93 ? 6.968 11.404 10.532 1.00 80.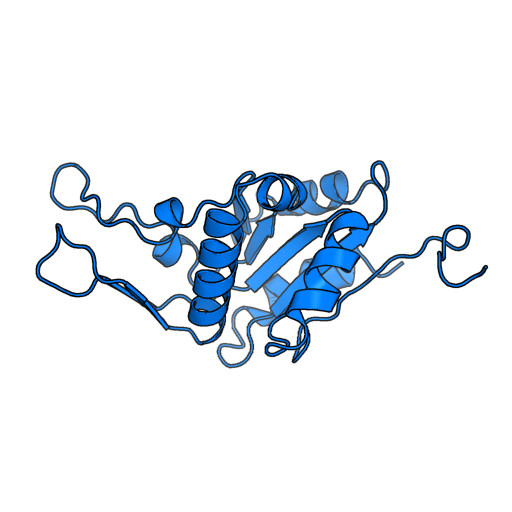38 93 GLN A O 1
ATOM 751 N N . GLU A 1 94 ? 5.955 13.324 11.108 1.00 80.25 94 GLU A N 1
ATOM 752 C CA . GLU A 1 94 ? 4.894 12.712 11.912 1.00 80.25 94 GLU A CA 1
ATOM 753 C C . GLU A 1 94 ? 3.963 11.831 11.071 1.00 80.25 94 GLU A C 1
ATOM 755 O O . GLU A 1 94 ? 3.677 10.696 11.458 1.00 80.25 94 GLU A O 1
ATOM 760 N N . ASP A 1 95 ? 3.551 12.313 9.895 1.00 79.75 95 ASP A N 1
ATOM 761 C CA . ASP A 1 95 ? 2.687 11.575 8.972 1.00 79.75 95 ASP A CA 1
ATOM 762 C C . ASP A 1 95 ? 3.407 10.336 8.429 1.00 79.75 95 ASP A C 1
ATOM 764 O O . ASP A 1 95 ? 2.855 9.234 8.480 1.00 79.75 95 ASP A O 1
ATOM 768 N N . ARG A 1 96 ? 4.682 10.473 8.035 1.00 77.69 96 ARG A N 1
ATOM 769 C CA . ARG A 1 96 ? 5.522 9.336 7.619 1.00 77.69 96 ARG A CA 1
ATOM 770 C C . ARG A 1 96 ? 5.615 8.271 8.704 1.00 77.69 96 ARG A C 1
ATOM 772 O O . ARG A 1 96 ? 5.400 7.090 8.437 1.00 77.69 96 ARG A O 1
ATOM 779 N N . ASN A 1 97 ? 5.908 8.675 9.939 1.00 78.44 97 ASN A N 1
ATOM 780 C CA . ASN A 1 97 ? 6.006 7.757 11.075 1.00 78.44 97 ASN A CA 1
ATOM 781 C C . ASN A 1 97 ? 4.672 7.050 11.347 1.00 78.44 97 ASN A C 1
ATOM 783 O O . ASN A 1 97 ? 4.652 5.855 11.651 1.00 78.44 97 ASN A O 1
ATOM 787 N N . ALA A 1 98 ? 3.556 7.766 11.204 1.00 79.56 98 ALA A N 1
ATOM 788 C CA . ALA A 1 98 ? 2.226 7.198 11.349 1.00 79.56 98 ALA A CA 1
ATOM 789 C C . ALA A 1 98 ? 1.913 6.167 10.251 1.00 79.56 98 ALA A C 1
ATOM 791 O O . ALA A 1 98 ? 1.411 5.091 10.585 1.00 79.56 98 ALA A O 1
ATOM 792 N N . VAL A 1 99 ? 2.247 6.442 8.981 1.00 79.19 99 VAL A N 1
ATOM 793 C CA . VAL A 1 99 ? 2.094 5.467 7.882 1.00 79.19 99 VAL A CA 1
ATOM 794 C C . VAL A 1 99 ? 2.950 4.231 8.147 1.00 79.19 99 VAL A C 1
ATOM 796 O O . VAL A 1 99 ? 2.443 3.115 8.103 1.00 79.19 99 VAL A O 1
ATOM 799 N N . GLN A 1 100 ? 4.227 4.404 8.493 1.00 77.31 100 GLN A N 1
ATOM 800 C CA . GLN A 1 100 ? 5.127 3.277 8.754 1.00 77.31 100 GLN A CA 1
ATOM 801 C C . GLN A 1 100 ? 4.658 2.421 9.939 1.00 77.31 100 GLN A C 1
ATOM 803 O O . GLN A 1 100 ? 4.655 1.195 9.859 1.00 77.31 100 GLN A O 1
ATOM 808 N N . SER A 1 101 ? 4.206 3.046 11.029 1.00 78.62 101 SER A N 1
ATOM 809 C CA . SER A 1 101 ? 3.632 2.338 12.182 1.00 78.62 101 SER A CA 1
ATOM 810 C C . SER A 1 101 ? 2.385 1.536 11.801 1.00 78.62 101 SER A C 1
ATOM 812 O O . SER A 1 101 ? 2.209 0.393 12.225 1.00 78.62 101 SER A O 1
ATOM 814 N N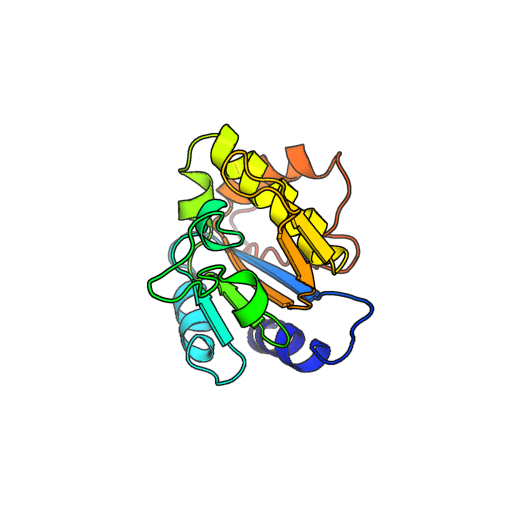 . LEU A 1 102 ? 1.529 2.119 10.965 1.00 79.31 102 LEU A N 1
ATOM 815 C CA . LEU A 1 102 ? 0.319 1.481 10.472 1.00 79.31 102 LEU A CA 1
ATOM 816 C C . LEU A 1 102 ? 0.629 0.288 9.557 1.00 79.31 102 LEU A C 1
ATOM 818 O O . LEU A 1 102 ? 0.067 -0.785 9.758 1.00 79.31 102 LEU A O 1
ATOM 822 N N . LEU A 1 103 ? 1.548 0.456 8.604 1.00 79.06 103 LEU A N 1
ATOM 823 C CA . LEU A 1 103 ? 2.012 -0.614 7.726 1.00 79.06 103 LEU A CA 1
ATOM 824 C C . LEU A 1 103 ? 2.612 -1.771 8.542 1.00 79.06 103 LEU A C 1
ATOM 826 O O . LEU A 1 103 ? 2.281 -2.925 8.304 1.00 79.06 103 LEU A O 1
ATOM 830 N N . ARG A 1 104 ? 3.395 -1.497 9.594 1.00 77.00 104 ARG A N 1
ATOM 831 C CA . ARG A 1 104 ? 3.911 -2.560 10.481 1.00 77.00 104 ARG A CA 1
ATOM 832 C C . ARG A 1 104 ? 2.799 -3.374 11.143 1.00 77.00 104 ARG A C 1
ATOM 834 O O . ARG A 1 104 ? 2.895 -4.592 11.188 1.00 77.00 104 ARG A O 1
ATOM 841 N N . LYS A 1 105 ? 1.734 -2.723 11.617 1.00 79.06 105 LYS A N 1
ATOM 842 C CA . LYS A 1 105 ? 0.561 -3.426 12.165 1.00 79.06 105 LYS A CA 1
ATOM 843 C C . LYS A 1 105 ? -0.171 -4.232 11.090 1.00 79.06 105 LYS A C 1
ATOM 845 O O . LYS A 1 105 ? -0.673 -5.311 11.375 1.00 79.06 105 LYS A O 1
ATOM 850 N N . ALA A 1 106 ? -0.236 -3.705 9.867 1.00 80.88 106 ALA A N 1
ATOM 851 C CA . ALA A 1 106 ? -0.880 -4.377 8.742 1.00 80.88 106 ALA A CA 1
ATOM 852 C C . ALA A 1 106 ? -0.123 -5.639 8.324 1.00 80.88 106 ALA A C 1
ATOM 854 O O . ALA A 1 106 ? -0.746 -6.650 8.025 1.00 80.88 106 ALA A O 1
ATOM 855 N N . TYR A 1 107 ? 1.207 -5.603 8.388 1.00 78.75 107 TYR A N 1
ATOM 856 C CA . TYR A 1 107 ? 2.055 -6.772 8.180 1.00 78.75 107 TYR A CA 1
ATOM 857 C C . TYR A 1 107 ? 1.749 -7.891 9.191 1.00 78.75 107 TYR A C 1
ATOM 859 O O . TYR A 1 107 ? 1.706 -9.060 8.823 1.00 78.75 107 TYR A O 1
ATOM 867 N N . ASP A 1 108 ? 1.464 -7.541 10.450 1.00 75.25 108 ASP A N 1
ATOM 868 C CA . ASP A 1 108 ? 1.065 -8.505 11.487 1.00 75.25 108 ASP A CA 1
ATOM 869 C C . ASP A 1 108 ? -0.397 -9.010 11.298 1.00 75.25 108 ASP A C 1
ATOM 871 O O . ASP A 1 108 ? -0.878 -9.855 12.054 1.00 75.25 108 ASP A O 1
ATOM 875 N N . GLY A 1 109 ? -1.119 -8.510 10.283 1.00 73.06 109 GLY A N 1
ATOM 876 C CA . GLY A 1 109 ? -2.438 -8.980 9.836 1.00 73.06 109 GLY A CA 1
ATOM 877 C C . GLY A 1 109 ? -3.645 -8.333 10.522 1.00 73.06 109 GLY A C 1
ATOM 878 O O . GLY A 1 109 ? -4.779 -8.474 10.052 1.00 73.06 109 GLY A O 1
ATOM 879 N N . VAL A 1 110 ? -3.434 -7.595 11.617 1.00 77.81 110 VAL A N 1
ATOM 880 C CA . VAL A 1 110 ? -4.508 -6.917 12.357 1.00 77.81 110 VAL A CA 1
ATOM 881 C C . VAL A 1 110 ? -4.116 -5.483 12.661 1.00 77.81 110 VAL A C 1
ATOM 883 O O . VAL A 1 110 ? -3.188 -5.209 13.423 1.00 77.81 110 VAL A O 1
ATOM 886 N N . VAL A 1 111 ? -4.895 -4.543 12.132 1.00 78.44 111 VAL A N 1
ATOM 887 C CA . VAL A 1 111 ? -4.710 -3.126 12.414 1.00 78.44 111 VAL A CA 1
ATOM 888 C C . VAL A 1 111 ? -5.877 -2.621 13.231 1.00 78.44 111 VAL A C 1
ATOM 890 O O . VAL A 1 111 ? -7.040 -2.761 12.862 1.00 78.44 111 VAL A O 1
ATOM 893 N N . SER A 1 112 ? -5.554 -1.997 14.356 1.00 78.00 112 SER A N 1
ATOM 894 C CA . SER A 1 112 ? -6.561 -1.427 15.231 1.00 78.00 112 SER A CA 1
ATOM 895 C C . SER A 1 112 ? -6.176 -0.030 15.693 1.00 78.00 112 SER A C 1
ATOM 897 O O . SER A 1 112 ? -5.000 0.267 15.953 1.00 78.00 112 SER A O 1
ATOM 899 N N . LYS A 1 113 ? -7.179 0.845 15.754 1.00 76.69 113 LYS A N 1
ATOM 900 C CA . LYS A 1 113 ? -7.024 2.247 16.129 1.00 76.69 113 LYS A CA 1
ATOM 901 C C . LYS A 1 113 ? -8.242 2.710 16.920 1.00 76.69 113 LYS A C 1
ATOM 903 O O . LYS A 1 113 ? -9.379 2.395 16.581 1.00 76.69 113 LYS A O 1
ATOM 908 N N . SER A 1 114 ? -7.980 3.457 17.986 1.00 69.94 114 SER A N 1
ATOM 909 C CA . SER A 1 114 ? -9.020 4.157 18.733 1.00 69.94 114 SER A CA 1
ATOM 910 C C . SER A 1 114 ? -9.145 5.582 18.203 1.00 69.94 114 SER A C 1
ATOM 912 O O . SER A 1 114 ? -8.139 6.215 17.870 1.00 69.94 114 SER A O 1
ATOM 914 N N . PHE A 1 115 ? -10.375 6.075 18.114 1.00 73.88 115 PHE A N 1
ATOM 915 C CA . PHE A 1 115 ? -10.681 7.439 17.706 1.00 73.88 115 PHE A CA 1
ATOM 916 C C . PHE A 1 115 ? -11.477 8.107 18.815 1.00 73.88 115 PHE A C 1
ATOM 918 O O . PHE A 1 115 ? -12.433 7.524 19.304 1.00 73.88 115 PHE A O 1
ATOM 925 N N . GLY A 1 116 ? -11.151 9.355 19.161 1.00 63.19 116 GLY A N 1
ATOM 926 C CA . GLY A 1 116 ? -11.895 10.093 20.194 1.00 63.19 116 GLY A CA 1
ATOM 927 C C . GLY A 1 116 ? -13.391 10.263 19.886 1.00 63.19 116 GLY A C 1
ATOM 928 O O . GLY A 1 116 ? -14.185 10.452 20.799 1.00 63.19 116 GLY A O 1
ATOM 929 N N . ASN A 1 117 ? -13.777 10.141 18.611 1.00 67.62 117 ASN A N 1
ATOM 930 C CA . ASN A 1 117 ? -15.156 10.293 18.144 1.00 67.62 117 ASN A CA 1
ATOM 931 C C . ASN A 1 117 ? -15.936 8.968 18.054 1.00 67.62 117 ASN A C 1
ATOM 933 O O . ASN A 1 117 ? -17.121 8.993 17.730 1.00 67.62 117 ASN A O 1
ATOM 937 N N . ILE A 1 118 ? -15.303 7.817 18.306 1.00 66.94 118 ILE A N 1
ATOM 938 C CA . ILE A 1 118 ? -15.947 6.498 18.254 1.00 66.94 118 ILE A CA 1
ATOM 939 C C . ILE A 1 118 ? -15.749 5.833 19.617 1.00 66.94 118 ILE A C 1
ATOM 941 O O . ILE A 1 118 ? -14.624 5.714 20.090 1.00 66.94 118 ILE A O 1
ATOM 945 N N . LYS A 1 119 ? -16.843 5.407 20.262 1.00 62.03 119 LYS A N 1
ATOM 946 C CA . LYS A 1 119 ? -16.776 4.740 21.577 1.00 62.03 119 LYS A CA 1
ATOM 947 C C . LYS A 1 119 ? -16.042 3.397 21.515 1.00 62.03 119 LYS A C 1
ATOM 949 O O . LYS A 1 119 ? -15.364 3.035 22.471 1.00 62.03 119 LYS A O 1
ATOM 954 N N . ASP A 1 120 ? -16.154 2.703 20.387 1.00 69.88 120 ASP A N 1
ATOM 955 C CA . ASP A 1 120 ? -15.540 1.401 20.153 1.00 69.88 120 ASP A CA 1
ATOM 956 C C . ASP A 1 120 ? -14.228 1.504 19.365 1.00 69.88 120 ASP A C 1
ATOM 958 O O . ASP A 1 120 ? -14.019 2.386 18.527 1.00 69.88 120 ASP A O 1
ATOM 962 N N . LYS A 1 121 ? -13.332 0.549 19.617 1.00 72.31 121 LYS A N 1
ATOM 963 C CA . LYS A 1 121 ? -12.086 0.382 18.866 1.00 72.31 121 LYS A CA 1
ATOM 964 C C . LYS A 1 121 ? -12.417 0.005 17.419 1.00 72.31 121 LYS A C 1
ATOM 966 O O . LYS A 1 121 ? -13.120 -0.974 17.185 1.00 72.31 121 LYS A O 1
ATOM 971 N N . VAL A 1 122 ? -11.875 0.739 16.449 1.00 76.19 122 VAL A N 1
ATOM 972 C CA . VAL A 1 122 ? -11.973 0.354 15.036 1.00 76.19 122 VAL A CA 1
ATOM 973 C C . VAL A 1 122 ? -10.868 -0.653 14.752 1.00 76.19 122 VAL A C 1
ATOM 975 O O . VAL A 1 122 ? -9.682 -0.355 14.921 1.00 76.19 122 VAL A O 1
ATOM 978 N N . GLU A 1 123 ? -11.258 -1.862 14.364 1.00 79.69 123 GLU A N 1
ATOM 979 C CA . GLU A 1 123 ? -10.348 -2.960 14.065 1.00 79.69 123 GLU A CA 1
ATOM 980 C C . GLU A 1 123 ? -10.649 -3.541 12.688 1.00 79.69 123 GLU A C 1
ATOM 982 O O . GLU A 1 123 ? -11.794 -3.840 12.351 1.00 79.69 123 GLU A O 1
ATOM 987 N N . HIS A 1 124 ? -9.591 -3.718 11.904 1.00 80.06 124 HIS A N 1
ATOM 988 C CA . HIS A 1 124 ? -9.651 -4.303 10.580 1.00 80.06 124 HIS A CA 1
ATOM 989 C C . HIS A 1 124 ? -8.584 -5.382 10.449 1.00 80.06 124 HIS A C 1
ATOM 991 O O . HIS A 1 124 ? -7.406 -5.163 10.746 1.00 80.06 124 HIS A O 1
ATOM 997 N N . LYS A 1 125 ? -9.012 -6.550 9.972 1.00 80.06 125 LYS A N 1
ATOM 998 C CA . LYS A 1 125 ? -8.116 -7.619 9.539 1.00 80.06 125 LYS A CA 1
ATOM 999 C C . LYS A 1 125 ? -7.919 -7.476 8.041 1.00 80.06 125 LYS A C 1
ATOM 1001 O O . LYS A 1 125 ? -8.902 -7.459 7.301 1.00 80.06 125 LYS A O 1
ATOM 1006 N N . ALA A 1 126 ? -6.673 -7.347 7.616 1.00 81.88 126 ALA A N 1
ATOM 1007 C CA . ALA A 1 126 ? -6.335 -7.237 6.210 1.00 81.88 126 ALA A CA 1
ATOM 1008 C C . ALA A 1 126 ? -4.982 -7.892 5.967 1.00 81.88 126 ALA A C 1
ATOM 1010 O O . ALA A 1 126 ? -4.001 -7.548 6.622 1.00 81.88 126 ALA A O 1
ATOM 1011 N N . TYR A 1 127 ? -4.953 -8.810 5.008 1.00 84.81 127 TYR A N 1
ATOM 1012 C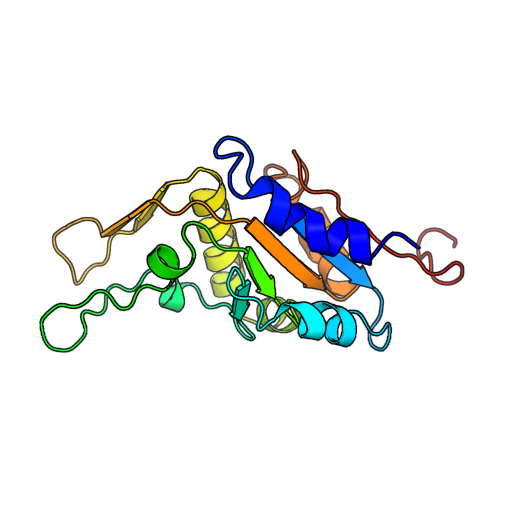 CA . TYR A 1 127 ? -3.740 -9.441 4.511 1.00 84.81 127 TYR A CA 1
ATOM 1013 C C . TYR A 1 127 ? -3.550 -9.009 3.065 1.00 84.81 127 TYR A C 1
ATOM 1015 O O . TYR A 1 127 ? -4.432 -9.229 2.235 1.00 84.81 127 TYR A O 1
ATOM 1023 N N . PHE A 1 128 ? -2.433 -8.350 2.778 1.00 87.31 128 PHE A N 1
ATOM 1024 C CA . PHE A 1 128 ? -2.136 -7.827 1.452 1.00 87.31 128 PHE A CA 1
ATOM 1025 C C . PHE A 1 128 ? -0.634 -7.773 1.216 1.00 87.31 128 PHE A C 1
ATOM 1027 O O . PHE A 1 128 ? 0.163 -7.644 2.152 1.00 87.31 128 PHE A O 1
ATOM 1034 N N . ASN A 1 129 ? -0.266 -7.842 -0.055 1.00 89.56 129 ASN A N 1
ATOM 1035 C CA . ASN A 1 129 ? 1.113 -7.716 -0.500 1.00 89.56 129 ASN A CA 1
ATOM 1036 C C . ASN A 1 129 ? 1.371 -6.299 -1.017 1.00 89.56 129 ASN A C 1
ATOM 1038 O O . ASN A 1 129 ? 0.426 -5.575 -1.321 1.00 89.56 129 ASN A O 1
ATOM 1042 N N . ILE A 1 130 ? 2.634 -5.883 -1.092 1.00 87.44 130 ILE A N 1
ATOM 1043 C CA . ILE A 1 130 ? 3.009 -4.541 -1.560 1.00 87.44 130 ILE A CA 1
ATOM 1044 C C . ILE A 1 130 ? 4.041 -4.667 -2.672 1.00 87.44 130 ILE A C 1
ATOM 1046 O O . ILE A 1 130 ? 4.989 -5.443 -2.560 1.00 87.44 130 ILE A O 1
ATOM 1050 N N . ILE A 1 131 ? 3.894 -3.845 -3.705 1.00 87.56 131 ILE A N 1
ATOM 1051 C CA . ILE A 1 131 ? 4.969 -3.531 -4.637 1.00 87.56 131 ILE A CA 1
ATOM 1052 C C . ILE A 1 131 ? 5.051 -2.018 -4.842 1.00 87.56 131 ILE A C 1
ATOM 1054 O O . ILE A 1 131 ? 4.064 -1.373 -5.188 1.00 87.56 131 ILE A O 1
ATOM 1058 N N . ALA A 1 132 ? 6.227 -1.444 -4.600 1.00 86.25 132 ALA A N 1
ATOM 1059 C CA . ALA A 1 132 ? 6.432 0.000 -4.637 1.00 86.25 132 ALA A CA 1
ATOM 1060 C C . ALA A 1 132 ? 7.624 0.394 -5.508 1.00 86.25 132 ALA A C 1
ATOM 1062 O O . ALA A 1 132 ? 8.658 -0.271 -5.485 1.00 86.25 132 ALA A O 1
ATOM 1063 N N . ALA A 1 133 ? 7.509 1.497 -6.240 1.00 83.94 133 ALA A N 1
ATOM 1064 C CA . ALA A 1 133 ? 8.633 2.151 -6.896 1.00 83.94 133 ALA A CA 1
ATOM 1065 C C . ALA A 1 133 ? 9.171 3.285 -6.017 1.00 83.94 133 ALA A C 1
ATOM 1067 O O . ALA A 1 133 ? 8.422 4.127 -5.529 1.00 83.94 133 ALA A O 1
ATOM 1068 N N . ALA A 1 134 ? 10.490 3.320 -5.853 1.00 79.06 134 ALA A N 1
ATOM 1069 C CA . ALA A 1 134 ? 11.179 4.267 -4.989 1.00 79.06 134 ALA A CA 1
ATOM 1070 C C . ALA A 1 134 ? 12.429 4.840 -5.672 1.00 79.06 134 ALA A C 1
ATOM 1072 O O . ALA A 1 134 ? 13.044 4.213 -6.542 1.00 79.06 134 ALA A O 1
ATOM 1073 N N . THR A 1 135 ? 12.810 6.057 -5.290 1.00 75.12 135 THR A N 1
ATOM 1074 C CA . THR A 1 135 ? 14.091 6.666 -5.669 1.00 75.12 135 THR A CA 1
ATOM 1075 C C . THR A 1 135 ? 15.184 6.307 -4.653 1.00 75.12 135 THR A C 1
ATOM 1077 O O . THR A 1 135 ? 14.875 5.986 -3.506 1.00 75.12 135 THR A O 1
ATOM 1080 N N . PRO A 1 136 ? 16.480 6.390 -5.009 1.00 69.81 136 PRO A N 1
ATOM 1081 C CA . P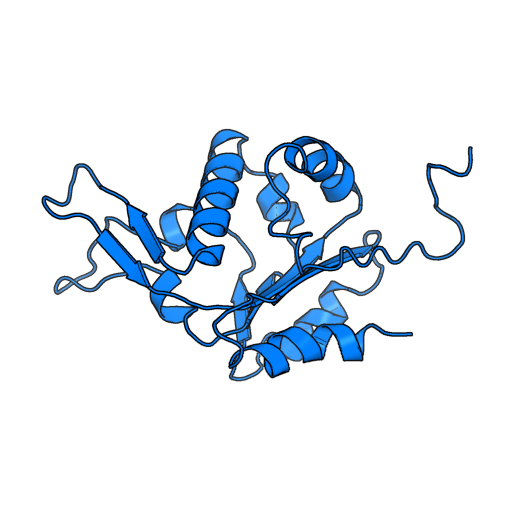RO A 1 136 ? 17.576 6.050 -4.090 1.00 69.81 136 PRO A CA 1
ATOM 1082 C C . PRO A 1 136 ? 17.623 6.906 -2.812 1.00 69.81 136 PRO A C 1
ATOM 1084 O O . PRO A 1 136 ? 18.219 6.513 -1.815 1.00 69.81 136 PRO A O 1
ATOM 1087 N N . GLN A 1 137 ? 16.968 8.071 -2.804 1.00 65.12 137 GLN A N 1
ATOM 1088 C CA . GLN A 1 137 ? 16.855 8.936 -1.624 1.00 65.12 137 GLN A CA 1
ATOM 1089 C C . GLN A 1 137 ? 16.115 8.247 -0.464 1.00 65.12 137 GLN A C 1
ATOM 1091 O O . GLN A 1 137 ? 16.416 8.515 0.700 1.00 65.12 137 GLN A O 1
ATOM 1096 N N . ILE A 1 138 ? 15.201 7.322 -0.780 1.00 64.50 138 ILE A N 1
ATOM 1097 C CA . ILE A 1 138 ? 14.463 6.502 0.190 1.00 64.50 138 ILE A CA 1
ATOM 1098 C C . ILE A 1 138 ? 15.405 5.573 0.961 1.00 64.50 138 ILE A C 1
ATOM 1100 O O . ILE A 1 138 ? 15.198 5.342 2.152 1.00 64.50 138 ILE A O 1
ATOM 1104 N N . ASP A 1 139 ? 16.478 5.101 0.328 1.00 60.97 139 ASP A N 1
ATOM 1105 C CA . ASP A 1 139 ? 17.404 4.136 0.922 1.00 60.97 139 ASP A CA 1
ATOM 1106 C C . ASP A 1 139 ? 18.073 4.700 2.190 1.00 60.97 139 ASP A C 1
ATOM 1108 O O . ASP A 1 139 ? 18.064 4.081 3.253 1.00 60.97 139 ASP A O 1
ATOM 1112 N N . ARG A 1 140 ? 18.505 5.970 2.149 1.00 58.69 140 ARG A N 1
ATOM 1113 C CA . ARG A 1 140 ? 19.096 6.667 3.310 1.00 58.69 140 ARG A CA 1
ATOM 1114 C C . ARG A 1 140 ? 18.133 6.810 4.491 1.00 58.69 140 ARG A C 1
ATOM 1116 O O . ARG A 1 140 ? 18.559 6.754 5.642 1.00 58.69 140 ARG A O 1
ATOM 1123 N N . TYR A 1 141 ? 16.843 7.000 4.219 1.00 58.56 141 TYR A N 1
ATOM 1124 C CA . TYR A 1 141 ? 15.813 7.128 5.252 1.00 58.56 141 TYR A CA 1
ATOM 1125 C C . TYR A 1 141 ? 15.445 5.771 5.872 1.00 58.56 141 TYR A C 1
ATOM 1127 O O . TYR A 1 141 ? 15.125 5.682 7.063 1.00 58.56 141 TYR A O 1
ATOM 1135 N N . PHE A 1 142 ? 15.495 4.698 5.082 1.00 56.69 142 PHE A N 1
ATOM 1136 C CA . PHE A 1 142 ? 15.171 3.356 5.556 1.00 56.69 142 PHE A CA 1
ATOM 1137 C C . PHE A 1 142 ? 16.332 2.662 6.260 1.00 56.69 142 PHE A C 1
ATOM 1139 O O . PHE A 1 142 ? 16.048 2.009 7.258 1.00 56.69 142 PHE A O 1
ATOM 1146 N N . LEU A 1 143 ? 17.594 2.894 5.877 1.00 52.53 143 LEU A N 1
ATOM 1147 C CA . LEU A 1 143 ? 18.771 2.455 6.652 1.00 52.53 143 LEU A CA 1
ATOM 1148 C C . LEU A 1 143 ? 18.676 2.901 8.128 1.00 52.53 143 LEU A C 1
ATOM 1150 O O . LEU A 1 143 ? 19.020 2.155 9.040 1.00 52.53 143 LEU A O 1
ATOM 1154 N N . TYR A 1 144 ? 18.114 4.089 8.382 1.00 42.91 144 TYR A N 1
ATOM 1155 C CA . TYR A 1 144 ? 17.861 4.600 9.735 1.00 42.91 144 TYR A CA 1
ATOM 1156 C C . TYR A 1 144 ? 16.697 3.887 10.456 1.00 42.91 144 TYR A C 1
ATOM 1158 O O . TYR A 1 144 ? 16.729 3.687 11.668 1.00 42.91 144 TYR A O 1
ATOM 1166 N N . ASN A 1 145 ? 15.665 3.466 9.719 1.00 47.41 145 ASN A N 1
ATOM 1167 C CA . ASN A 1 145 ? 14.508 2.736 10.255 1.00 47.41 145 ASN A CA 1
ATOM 1168 C C . ASN A 1 145 ? 14.723 1.213 10.350 1.00 47.41 145 ASN A C 1
ATOM 1170 O O . ASN A 1 145 ? 13.944 0.533 11.023 1.00 47.41 145 ASN A O 1
ATOM 1174 N N . GLN A 1 146 ? 15.763 0.688 9.701 1.00 48.75 146 GLN A N 1
ATOM 1175 C CA . GLN A 1 146 ? 16.146 -0.725 9.652 1.00 48.75 146 GLN A CA 1
ATOM 1176 C C . GLN A 1 146 ? 16.518 -1.270 11.040 1.00 48.75 146 GLN A C 1
ATOM 1178 O O . GLN A 1 146 ? 16.217 -2.415 11.368 1.00 48.75 146 GLN A O 1
ATOM 1183 N N . ALA A 1 147 ? 17.026 -0.399 11.919 1.00 38.66 147 ALA A N 1
ATOM 1184 C CA . ALA A 1 147 ? 17.299 -0.705 13.323 1.00 38.66 147 ALA A CA 1
ATOM 1185 C C . ALA A 1 147 ? 16.046 -1.088 14.149 1.00 38.66 147 ALA A C 1
ATOM 1187 O O . ALA A 1 147 ? 16.179 -1.582 15.266 1.00 38.66 147 ALA A O 1
ATOM 1188 N N . LEU A 1 148 ? 14.827 -0.871 13.630 1.00 38.88 148 LEU A N 1
ATOM 1189 C CA . LEU A 1 148 ? 13.558 -1.058 14.354 1.00 38.88 148 LEU A CA 1
ATOM 1190 C C . LEU A 1 148 ? 12.749 -2.299 13.918 1.00 38.88 148 LEU A C 1
ATOM 1192 O O . LEU A 1 148 ? 11.569 -2.412 14.263 1.00 38.88 148 LEU A O 1
ATOM 1196 N N . GLY A 1 149 ? 13.368 -3.233 13.191 1.00 43.25 149 GLY A N 1
ATOM 1197 C CA . GLY A 1 149 ? 12.772 -4.514 12.800 1.00 43.25 149 GLY A CA 1
ATOM 1198 C C . GLY A 1 149 ? 12.368 -4.548 11.327 1.00 43.25 149 GLY A C 1
ATOM 1199 O O . GLY A 1 149 ? 11.431 -3.873 10.891 1.00 43.25 149 GLY A O 1
ATOM 1200 N N . GLU A 1 150 ? 13.084 -5.358 10.556 1.00 50.69 150 GLU A N 1
ATOM 1201 C CA . GLU A 1 150 ? 12.975 -5.455 9.104 1.00 50.69 150 GLU A CA 1
ATOM 1202 C C . GLU A 1 150 ? 11.696 -6.179 8.654 1.00 50.69 150 GLU A C 1
ATOM 1204 O O . GLU A 1 150 ? 11.721 -7.360 8.353 1.00 50.69 150 GLU A O 1
ATOM 1209 N N . ARG A 1 151 ? 10.544 -5.512 8.548 1.00 56.69 151 ARG A N 1
ATOM 1210 C CA . ARG A 1 151 ? 9.362 -6.127 7.888 1.00 56.69 151 ARG A CA 1
ATOM 1211 C C . ARG A 1 151 ? 9.392 -5.999 6.361 1.00 56.69 151 ARG A C 1
ATOM 1213 O O . ARG A 1 151 ? 8.870 -6.853 5.662 1.00 56.69 151 ARG A O 1
ATOM 1220 N N . PHE A 1 152 ? 10.105 -4.996 5.852 1.00 49.75 152 PHE A N 1
ATOM 1221 C CA . PHE A 1 152 ? 10.506 -4.924 4.444 1.00 49.75 152 PHE A CA 1
ATOM 1222 C C . PHE A 1 152 ? 11.744 -5.792 4.127 1.00 49.75 152 PHE A C 1
ATOM 1224 O O . PHE A 1 152 ? 12.151 -5.788 2.977 1.00 49.75 152 PHE A O 1
ATOM 1231 N N . GLY A 1 153 ? 12.330 -6.507 5.110 1.00 39.56 153 GLY A N 1
ATOM 1232 C CA . GLY A 1 153 ? 13.592 -7.267 4.971 1.00 39.56 153 GLY A CA 1
ATOM 1233 C C . GLY A 1 153 ? 13.577 -8.717 5.492 1.00 39.56 153 GLY A C 1
ATOM 1234 O O . GLY A 1 153 ? 14.304 -9.550 4.971 1.00 39.56 153 GLY A O 1
ATOM 1235 N N . LEU A 1 154 ? 12.685 -9.085 6.427 1.00 37.41 154 LEU A N 1
ATOM 1236 C CA . LEU A 1 154 ? 12.574 -10.465 6.942 1.00 37.41 154 LEU A CA 1
ATOM 1237 C C . LEU A 1 154 ? 12.116 -11.466 5.867 1.00 37.41 154 LEU A C 1
ATOM 1239 O O . LEU A 1 154 ? 12.493 -12.628 5.933 1.00 37.41 154 LEU A O 1
ATOM 1243 N N . ASN A 1 155 ? 11.328 -11.007 4.885 1.00 37.72 155 ASN A N 1
ATOM 1244 C CA . ASN A 1 155 ? 11.013 -11.713 3.628 1.00 37.72 155 ASN A CA 1
ATOM 1245 C C . ASN A 1 155 ? 10.955 -10.766 2.406 1.00 37.72 155 ASN A C 1
ATOM 1247 O O . ASN A 1 155 ? 10.687 -11.200 1.285 1.00 37.72 155 ASN A O 1
ATOM 1251 N N . GLY A 1 156 ? 11.166 -9.461 2.617 1.00 41.34 156 GLY A N 1
ATOM 1252 C CA . GLY A 1 156 ? 11.175 -8.458 1.560 1.00 41.34 156 GLY A CA 1
ATOM 1253 C C . GLY A 1 156 ? 12.590 -8.315 1.021 1.00 41.34 156 GLY A C 1
ATOM 1254 O O . GLY A 1 156 ? 13.523 -7.957 1.728 1.00 41.34 156 GLY A O 1
ATOM 1255 N N . TRP A 1 157 ? 12.781 -8.645 -0.243 1.00 37.44 157 TRP A N 1
ATOM 1256 C CA . TRP A 1 157 ? 14.039 -8.341 -0.900 1.00 37.44 157 TRP A CA 1
ATOM 1257 C C . TRP A 1 157 ? 14.038 -6.855 -1.250 1.00 37.44 157 TRP A C 1
ATOM 1259 O O . TRP A 1 157 ? 13.149 -6.382 -1.963 1.00 37.44 157 TRP A O 1
ATOM 1269 N N . GLN A 1 158 ? 15.042 -6.118 -0.785 1.00 44.47 158 GLN A N 1
ATOM 1270 C CA . GLN A 1 158 ? 15.319 -4.784 -1.299 1.00 44.47 158 GLN A CA 1
ATOM 1271 C C . GLN A 1 158 ? 16.162 -4.940 -2.564 1.00 44.47 158 GLN A C 1
ATOM 1273 O O . GLN A 1 158 ? 17.385 -5.042 -2.533 1.00 44.47 158 GLN A O 1
ATOM 1278 N N . LEU A 1 159 ? 15.475 -5.039 -3.697 1.00 42.62 159 LEU A N 1
ATOM 1279 C CA . LEU A 1 159 ? 16.096 -5.215 -4.999 1.00 42.62 159 LEU A CA 1
ATOM 1280 C C . LEU A 1 159 ? 16.477 -3.838 -5.552 1.00 42.62 159 LEU A C 1
ATOM 1282 O O . LEU A 1 159 ? 15.724 -3.179 -6.269 1.00 42.62 159 LEU A O 1
ATOM 1286 N N . GLY A 1 160 ? 17.667 -3.392 -5.147 1.00 38.41 160 GLY A N 1
ATOM 1287 C CA . GLY A 1 160 ? 18.351 -2.253 -5.740 1.00 38.41 160 GLY A CA 1
ATOM 1288 C C . GLY A 1 160 ? 18.920 -2.653 -7.095 1.00 38.41 160 GLY A C 1
ATOM 1289 O O . GLY A 1 160 ? 19.851 -3.452 -7.174 1.00 38.41 160 GLY A O 1
ATOM 1290 N N . ALA A 1 161 ? 18.369 -2.102 -8.173 1.00 35.19 161 ALA A N 1
ATOM 1291 C CA . ALA A 1 161 ? 19.061 -2.109 -9.450 1.00 35.19 161 ALA A CA 1
ATOM 1292 C C . ALA A 1 161 ? 20.057 -0.941 -9.432 1.00 35.19 161 ALA A C 1
ATOM 1294 O O . ALA A 1 161 ? 19.732 0.158 -9.881 1.00 35.19 161 ALA A O 1
ATOM 1295 N N . TYR A 1 162 ? 21.261 -1.166 -8.898 1.00 34.72 162 TYR A N 1
ATOM 1296 C CA . TYR A 1 162 ? 22.397 -0.362 -9.337 1.00 34.72 162 TYR A CA 1
ATOM 1297 C C . TYR A 1 162 ? 22.657 -0.761 -10.783 1.00 34.72 162 TYR A C 1
ATOM 1299 O O . TYR A 1 162 ? 23.101 -1.869 -11.073 1.00 34.72 162 TYR A O 1
ATOM 1307 N N . VAL A 1 163 ? 22.271 0.116 -11.707 1.00 35.72 163 VAL A N 1
ATOM 1308 C CA . VAL A 1 163 ? 22.799 0.047 -13.065 1.00 35.72 163 VAL A CA 1
ATOM 1309 C C . VAL A 1 163 ? 24.292 0.310 -12.905 1.00 35.72 163 VAL A C 1
ATOM 1311 O O . VAL A 1 163 ? 24.649 1.350 -12.351 1.00 35.72 163 VAL A O 1
ATOM 1314 N N . ASP A 1 164 ? 25.128 -0.663 -13.280 1.00 32.47 164 ASP A N 1
ATOM 1315 C CA . ASP A 1 164 ? 26.590 -0.581 -13.200 1.00 32.47 164 ASP A CA 1
ATOM 1316 C C . ASP A 1 164 ? 27.064 0.813 -13.642 1.00 32.47 164 ASP A C 1
ATOM 1318 O O . ASP A 1 164 ? 26.961 1.169 -14.818 1.00 32.47 164 ASP A O 1
ATOM 1322 N N . GLY A 1 165 ? 27.518 1.622 -12.681 1.00 41.09 165 GLY A N 1
ATOM 1323 C CA . GLY A 1 165 ? 27.978 2.990 -12.928 1.00 41.09 165 GLY A CA 1
ATOM 1324 C C . GLY A 1 165 ? 27.773 3.986 -11.785 1.00 41.09 165 GLY A C 1
ATOM 1325 O O . GLY A 1 165 ? 28.569 4.911 -11.677 1.00 41.09 165 GLY A O 1
ATOM 1326 N N . ASP A 1 166 ? 26.775 3.791 -10.917 1.00 41.72 166 ASP A N 1
ATOM 1327 C CA . ASP A 1 166 ? 26.377 4.822 -9.936 1.00 41.72 166 ASP A CA 1
ATOM 1328 C C . ASP A 1 166 ? 26.490 4.407 -8.460 1.00 41.72 166 ASP A C 1
ATOM 1330 O O . ASP A 1 166 ? 25.929 5.085 -7.604 1.00 41.72 166 ASP A O 1
ATOM 1334 N N . ASP A 1 167 ? 27.219 3.334 -8.129 1.00 38.94 167 ASP A N 1
ATOM 1335 C CA . ASP A 1 167 ? 27.433 2.920 -6.733 1.00 38.94 167 ASP A CA 1
ATOM 1336 C C . ASP A 1 167 ? 28.132 4.034 -5.911 1.00 38.94 167 ASP A C 1
ATOM 1338 O O . ASP A 1 167 ? 29.304 4.338 -6.151 1.00 38.94 167 ASP A O 1
ATOM 1342 N N . PRO A 1 168 ? 27.464 4.657 -4.918 1.00 41.84 168 PRO A N 1
ATOM 1343 C CA . PRO A 1 168 ? 28.076 5.650 -4.046 1.00 41.84 168 PRO A CA 1
ATOM 1344 C C . PRO A 1 168 ? 29.084 5.033 -3.065 1.00 41.84 168 PRO A C 1
ATOM 1346 O O . PRO A 1 168 ? 29.789 5.793 -2.407 1.00 41.84 168 PRO A O 1
ATOM 1349 N N . ALA A 1 169 ? 29.165 3.701 -2.958 1.00 40.44 169 ALA A N 1
ATOM 1350 C CA . ALA A 1 169 ? 30.217 2.986 -2.235 1.00 40.44 169 ALA A CA 1
ATOM 1351 C C . ALA A 1 169 ? 31.463 2.701 -3.100 1.00 40.44 169 ALA A C 1
ATOM 1353 O O . ALA A 1 169 ? 32.461 2.207 -2.580 1.00 40.44 169 ALA A O 1
ATOM 1354 N N . ALA A 1 170 ? 31.447 3.052 -4.393 1.00 40.66 170 ALA A N 1
ATOM 1355 C CA . ALA A 1 170 ? 32.597 2.931 -5.293 1.00 40.66 170 ALA A CA 1
ATOM 1356 C C . ALA A 1 170 ? 33.511 4.179 -5.312 1.00 40.66 170 ALA A C 1
ATOM 1358 O O . ALA A 1 170 ? 34.247 4.397 -6.280 1.00 40.66 170 ALA A O 1
ATOM 1359 N N . LYS A 1 171 ? 33.493 5.002 -4.254 1.00 34.12 171 LYS A N 1
ATOM 1360 C CA . LYS A 1 171 ? 34.471 6.079 -4.028 1.00 34.12 171 LYS A CA 1
ATOM 1361 C C . LYS A 1 171 ? 35.015 6.070 -2.610 1.00 34.12 171 LYS A C 1
ATOM 1363 O O . LYS A 1 171 ? 34.193 6.046 -1.671 1.00 34.12 171 LYS A O 1
#

Organism: NCBI:txid412755

pLDDT: mean 71.77, std 15.88, range [32.47, 93.06]

Foldseek 3Di:
DCVVVLVCPQLVCLVVQVAAAEEEEEDAPPPCQLVVLVVCCPPPQEDEDADDFLCQQFPPDADVPRHGNHCQQVQASHEYEHSECVNLVVDDPVRNVSRVVQVVCVRVQKGWDDDPNDPDIDIDGGGGYYYHYYYCVVVVVVVVVVVVPPSCPVNNDHDYPPPPPDPPVVD

Radius of gyration: 16.7 Å; chains: 1; bounding box: 60×33×38 Å

Secondary structure (DSSP, 8-state):
--HHHHHHHHHHGGG-TTS--EEEEE--TTSSHHHHHHHHHTSTTEEEES---HHHHS-S-B-TTS-B--SHHHHTTSEEEES-SHHHHHS-HHHHHHHHHHHHHHHTTEEEE--TT-SSPEEEE---EEEEEE-THHHHHHHHHGGG--TTTSS--EEE---TT--TT--

Sequence (171 aa):
RWLPEIMLYPFVSLDWKNIPTWYRIIAPPGSGKTAHLSLIADFYLSYTLDEFTPKSFISGFRGPGGQDMSTLPQLNGKVLVILDESIMMEQRQEDRNAVQSLLRKAYDGVVSKSFGNIKDKVEHKAYFNIIAAATPQIDRYFLYNQALGERFGLNGWQLGAYVDGDDPAAK

InterPro domains:
  IPR027417 P-loop containing nucleoside triphosphate hydrolase [G3DSA:3.40.50.300] (9-155)
  IPR027417 P-loop containing nucleoside triphosphate hydrolase [SSF52540] (25-152)